Protein AF-T0MY24-F1 (afdb_monomer_lite)

Secondary structure (DSSP, 8-state):
-HHHHHHHHHHHHHHHS------S---HHHHHHHHHHHHHHH-TTTEEEEEE-TTS-EEEEETTS-EEEE-

Structure (mmCIF, N/CA/C/O backbone):
data_AF-T0MY24-F1
#
_entry.id   AF-T0MY24-F1
#
loop_
_atom_site.group_PDB
_atom_site.id
_atom_site.type_symbol
_atom_site.label_atom_id
_atom_site.label_alt_id
_atom_site.label_comp_id
_atom_site.label_asym_id
_atom_site.label_entity_id
_atom_site.label_seq_id
_atom_site.pdbx_PDB_ins_code
_atom_site.Cartn_x
_atom_site.Cartn_y
_atom_site.Cartn_z
_atom_site.occupancy
_atom_site.B_iso_or_equiv
_atom_site.auth_seq_id
_atom_site.auth_comp_id
_atom_site.auth_asym_id
_atom_site.auth_atom_id
_atom_site.pdbx_PDB_model_num
ATOM 1 N N . MET A 1 1 ? 5.735 -0.948 38.889 1.00 61.78 1 MET A N 1
ATOM 2 C CA . MET A 1 1 ? 6.778 -1.432 37.952 1.00 61.78 1 MET A CA 1
ATOM 3 C C . MET A 1 1 ? 6.264 -1.791 36.544 1.00 61.78 1 MET A C 1
ATOM 5 O O . MET A 1 1 ? 6.992 -2.406 35.786 1.00 61.78 1 MET A O 1
ATOM 9 N N . LYS A 1 2 ? 5.047 -1.385 36.135 1.00 64.25 2 LYS A N 1
ATOM 10 C CA . LYS A 1 2 ? 4.505 -1.700 34.792 1.00 64.25 2 LYS A CA 1
ATOM 11 C C . LYS A 1 2 ? 4.991 -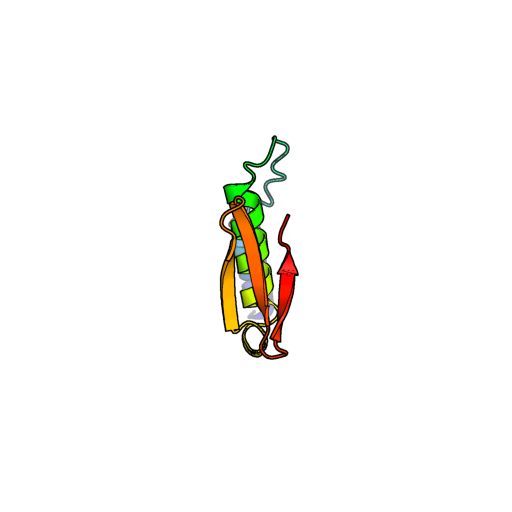0.736 33.695 1.00 64.25 2 LYS A C 1
ATOM 13 O O . LYS A 1 2 ? 5.151 -1.135 32.554 1.00 64.25 2 LYS A O 1
ATOM 18 N N . LYS A 1 3 ? 5.286 0.518 34.065 1.00 74.00 3 LYS A N 1
ATOM 19 C CA . LYS A 1 3 ? 5.757 1.565 33.141 1.00 74.00 3 LYS A CA 1
ATOM 20 C C . LYS A 1 3 ? 7.147 1.254 32.567 1.00 74.00 3 LYS A C 1
ATOM 22 O O . LYS A 1 3 ? 7.339 1.405 31.373 1.00 74.00 3 LYS A O 1
ATOM 27 N N . LEU A 1 4 ? 8.067 0.733 33.387 1.00 81.31 4 LEU A N 1
ATOM 28 C CA . LEU A 1 4 ? 9.412 0.321 32.949 1.00 81.31 4 LEU A CA 1
ATOM 29 C C . LEU A 1 4 ? 9.362 -0.826 31.926 1.00 81.31 4 LEU A C 1
ATOM 31 O O . LEU A 1 4 ? 10.108 -0.817 30.957 1.00 81.31 4 LEU A O 1
ATOM 35 N N . LEU A 1 5 ? 8.430 -1.763 32.117 1.00 83.81 5 LEU A N 1
ATOM 36 C CA . LEU A 1 5 ? 8.225 -2.917 31.237 1.00 83.81 5 LEU A CA 1
ATOM 37 C C . LEU A 1 5 ? 7.666 -2.501 29.861 1.00 83.81 5 LEU A C 1
ATOM 39 O O . LEU A 1 5 ? 7.982 -3.106 28.844 1.00 83.81 5 LEU A O 1
ATOM 43 N N . ILE A 1 6 ? 6.871 -1.428 29.813 1.00 85.44 6 ILE A N 1
ATOM 44 C CA . ILE A 1 6 ? 6.354 -0.869 28.556 1.00 85.44 6 ILE A CA 1
ATOM 45 C C . ILE A 1 6 ? 7.475 -0.190 27.756 1.00 85.44 6 ILE A C 1
ATOM 47 O O . ILE A 1 6 ? 7.551 -0.387 26.547 1.00 85.44 6 ILE A O 1
ATOM 51 N N . PHE A 1 7 ? 8.378 0.546 28.417 1.00 86.38 7 PHE A N 1
ATOM 52 C CA . PHE A 1 7 ? 9.511 1.195 27.744 1.00 86.38 7 PHE A CA 1
ATOM 53 C C . PHE A 1 7 ? 10.517 0.191 27.168 1.00 86.38 7 PHE A C 1
ATOM 55 O O . PHE A 1 7 ? 11.049 0.401 26.078 1.00 86.38 7 PHE A O 1
ATOM 62 N N . THR A 1 8 ? 10.762 -0.922 27.864 1.00 84.81 8 THR A N 1
ATOM 63 C CA . THR A 1 8 ? 11.643 -1.982 27.353 1.00 84.81 8 THR A CA 1
ATOM 64 C C . THR A 1 8 ? 11.006 -2.722 26.178 1.00 84.81 8 THR A C 1
ATOM 66 O O . THR A 1 8 ? 11.697 -3.036 25.213 1.00 84.81 8 THR A O 1
ATOM 69 N N . LEU A 1 9 ? 9.685 -2.935 26.206 1.00 85.19 9 LEU A N 1
ATOM 70 C CA . LEU A 1 9 ? 8.944 -3.533 25.095 1.00 85.19 9 LEU A CA 1
ATOM 71 C C . LEU A 1 9 ? 8.917 -2.623 23.856 1.00 85.19 9 LEU A C 1
ATOM 73 O O . LEU A 1 9 ? 9.117 -3.104 22.743 1.00 85.19 9 LEU A O 1
ATOM 77 N N . SER A 1 10 ? 8.731 -1.311 24.033 1.00 83.50 10 SER A N 1
ATOM 78 C CA . SER A 1 10 ? 8.780 -0.359 22.917 1.00 83.50 10 SER A CA 1
ATOM 79 C C . SER A 1 10 ? 10.177 -0.251 22.307 1.00 83.50 10 SER A C 1
ATOM 81 O O . SER A 1 10 ? 10.308 -0.165 21.090 1.00 83.50 10 SER A O 1
ATOM 83 N N . TYR A 1 11 ? 11.225 -0.298 23.135 1.00 82.69 11 TYR A N 1
ATOM 84 C CA . TYR A 1 11 ? 12.611 -0.290 22.664 1.00 82.69 11 TYR A CA 1
ATOM 85 C C . TYR A 1 11 ? 12.941 -1.549 21.851 1.00 82.69 11 TYR A C 1
ATOM 87 O O . TYR A 1 11 ? 13.571 -1.460 20.800 1.00 82.69 11 TYR A O 1
ATOM 95 N N . LEU A 1 12 ? 12.447 -2.712 22.294 1.00 81.88 12 LEU A N 1
ATOM 96 C CA . LEU A 1 12 ? 12.596 -3.972 21.570 1.00 81.88 12 LEU A CA 1
ATOM 97 C C . LEU A 1 12 ? 11.894 -3.926 20.206 1.00 81.88 12 LEU A C 1
ATOM 99 O O . LEU A 1 12 ? 12.478 -4.345 19.215 1.00 81.88 12 LEU A O 1
ATOM 103 N N . LEU A 1 13 ? 10.680 -3.368 20.134 1.00 77.81 13 LEU A N 1
ATOM 104 C CA . LEU A 1 13 ? 9.953 -3.203 18.871 1.00 77.81 13 LEU A CA 1
ATOM 105 C C . LEU A 1 13 ? 10.730 -2.322 17.886 1.00 77.81 13 LEU A C 1
ATOM 107 O O . LEU A 1 13 ? 10.951 -2.740 16.754 1.00 77.81 13 LEU A O 1
ATOM 111 N N . CYS A 1 14 ? 11.215 -1.155 18.318 1.00 73.94 14 CYS A N 1
ATOM 112 C CA . CYS A 1 14 ? 12.008 -0.267 17.462 1.00 73.94 14 CYS A CA 1
ATOM 113 C C . CYS A 1 14 ? 13.328 -0.897 16.982 1.00 73.94 14 CYS A C 1
ATOM 115 O O . CYS A 1 14 ? 13.772 -0.588 15.883 1.00 73.94 14 CYS A O 1
ATOM 117 N N . ALA A 1 15 ? 13.944 -1.792 17.763 1.00 74.81 15 ALA A N 1
ATOM 118 C CA . ALA A 1 15 ? 15.180 -2.477 17.374 1.00 74.81 15 ALA A CA 1
ATOM 119 C C . ALA A 1 15 ? 14.971 -3.560 16.295 1.00 74.81 15 ALA A C 1
ATOM 121 O O . ALA A 1 15 ? 15.905 -3.872 15.557 1.00 74.81 15 ALA A O 1
ATOM 122 N N . ILE A 1 16 ? 13.763 -4.132 16.191 1.00 71.19 16 ILE A N 1
ATOM 123 C CA . ILE A 1 16 ? 13.429 -5.176 15.202 1.00 71.19 16 ILE A CA 1
ATOM 124 C C . ILE A 1 16 ? 13.060 -4.569 13.840 1.00 71.19 16 ILE A C 1
ATOM 126 O O . ILE A 1 16 ? 13.153 -5.25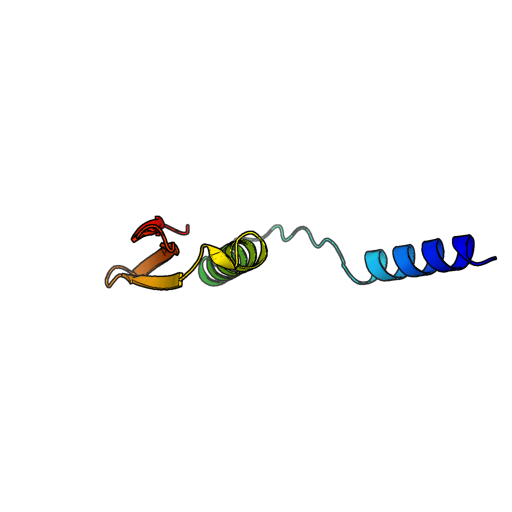5 12.824 1.00 71.19 16 ILE A O 1
ATOM 130 N N . PHE A 1 17 ? 12.677 -3.290 13.793 1.00 68.69 17 PHE A N 1
ATOM 131 C CA . PHE A 1 17 ? 12.464 -2.555 12.548 1.00 68.69 17 PHE A CA 1
ATOM 132 C C . PHE A 1 17 ? 13.725 -1.752 12.207 1.00 68.69 17 PHE A C 1
ATOM 134 O O . PHE A 1 17 ? 13.787 -0.565 12.534 1.00 68.69 17 PHE A O 1
ATOM 141 N N . PRO A 1 18 ? 14.751 -2.339 11.555 1.00 61.69 18 PRO A N 1
ATOM 142 C CA . PRO A 1 18 ? 15.827 -1.528 11.025 1.00 61.69 18 PRO A CA 1
ATOM 143 C C . PRO A 1 18 ? 15.198 -0.583 10.002 1.00 61.69 18 PRO A C 1
ATOM 145 O O . PRO A 1 18 ? 14.694 -1.021 8.96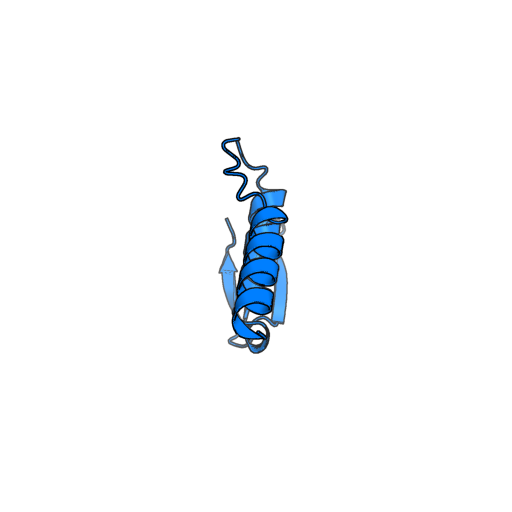4 1.00 61.69 18 PRO A O 1
ATOM 148 N N . CYS A 1 19 ? 15.200 0.715 10.312 1.00 54.91 19 CYS A N 1
ATOM 149 C CA . CYS A 1 19 ? 14.856 1.758 9.358 1.00 54.91 19 CYS A CA 1
ATOM 150 C C . CYS A 1 19 ? 15.992 1.797 8.332 1.00 54.91 19 CYS A C 1
ATOM 152 O O . CYS A 1 19 ? 16.949 2.556 8.448 1.00 54.91 19 CYS A O 1
ATOM 154 N N . ARG A 1 20 ? 15.967 0.844 7.400 1.00 59.25 20 ARG A N 1
ATOM 155 C CA . ARG A 1 20 ? 16.956 0.743 6.343 1.00 59.25 20 ARG A CA 1
ATOM 156 C C . ARG A 1 20 ? 16.583 1.798 5.318 1.00 59.25 20 ARG A C 1
ATOM 158 O O . ARG A 1 20 ? 15.643 1.611 4.553 1.00 59.25 20 ARG A O 1
ATOM 165 N N . GLU A 1 21 ? 17.312 2.903 5.313 1.00 56.69 21 GLU A N 1
ATOM 166 C CA . GLU A 1 21 ? 17.322 3.818 4.180 1.00 56.69 21 GLU A CA 1
ATOM 167 C C . GLU A 1 21 ? 17.910 3.065 2.978 1.00 56.69 21 GLU A C 1
ATOM 169 O O . GLU A 1 21 ? 19.111 2.812 2.876 1.00 56.69 21 GLU A O 1
ATOM 174 N N . VAL A 1 22 ? 17.025 2.576 2.105 1.00 56.66 22 VAL A N 1
ATOM 175 C CA . VAL A 1 22 ? 17.418 1.895 0.872 1.00 56.66 22 VAL A CA 1
ATOM 176 C C . VAL A 1 22 ? 17.855 2.972 -0.113 1.00 56.66 22 VAL A C 1
ATOM 178 O O . VAL A 1 22 ? 17.067 3.481 -0.899 1.00 56.66 22 VAL A O 1
ATOM 181 N N . VAL A 1 23 ? 19.132 3.341 -0.057 1.00 64.19 23 VAL A N 1
ATOM 182 C CA . VAL A 1 23 ? 19.763 4.152 -1.101 1.00 64.19 23 VAL A CA 1
ATOM 183 C C . VAL A 1 23 ? 20.158 3.210 -2.239 1.00 64.19 23 VAL A C 1
ATOM 185 O O . VAL A 1 23 ? 21.274 2.700 -2.279 1.00 64.19 23 VAL A O 1
ATOM 188 N N . ALA A 1 24 ? 19.218 2.900 -3.130 1.00 54.53 24 ALA A N 1
ATOM 189 C CA . ALA A 1 24 ? 19.480 2.193 -4.384 1.00 54.53 24 ALA A CA 1
ATOM 190 C C . ALA A 1 24 ? 18.309 2.400 -5.348 1.00 54.53 24 ALA A C 1
ATOM 192 O O . ALA A 1 24 ? 17.178 2.503 -4.891 1.00 54.53 24 ALA A O 1
ATOM 193 N N . LEU A 1 25 ? 18.600 2.441 -6.654 1.00 60.66 25 LEU A N 1
ATOM 194 C CA . LEU A 1 25 ? 17.650 2.450 -7.776 1.00 60.66 25 LEU A CA 1
ATOM 195 C C . LEU A 1 25 ? 16.491 1.469 -7.509 1.00 60.66 25 LEU A C 1
ATOM 197 O O . LEU A 1 25 ? 16.624 0.276 -7.781 1.00 60.66 25 LEU A O 1
ATOM 201 N N . GLU A 1 26 ? 15.399 1.940 -6.898 1.00 63.84 26 GLU A N 1
ATOM 202 C CA . GLU A 1 26 ? 14.309 1.057 -6.492 1.00 63.84 26 GLU A CA 1
ATOM 203 C C . GLU A 1 26 ? 13.635 0.526 -7.769 1.00 63.84 26 GLU A C 1
ATOM 205 O O . GLU A 1 26 ? 13.207 1.298 -8.629 1.00 63.84 26 GLU A O 1
ATOM 210 N N . ASP A 1 27 ? 13.580 -0.802 -7.919 1.00 81.38 27 ASP A N 1
ATOM 211 C CA . ASP A 1 27 ? 12.829 -1.461 -8.992 1.00 81.38 27 ASP A CA 1
ATOM 212 C C . ASP A 1 27 ? 11.391 -0.925 -8.971 1.00 81.38 27 ASP A C 1
ATOM 214 O O . ASP A 1 27 ? 10.721 -1.020 -7.938 1.00 81.38 27 ASP A O 1
ATOM 218 N N . TYR A 1 28 ? 10.923 -0.378 -10.099 1.00 82.19 28 TYR A N 1
ATOM 219 C CA . TYR A 1 28 ? 9.568 0.158 -10.267 1.00 82.19 28 TYR A CA 1
ATOM 220 C C . TYR A 1 28 ? 8.509 -0.789 -9.690 1.00 82.19 28 TYR A C 1
ATOM 222 O O . TYR A 1 28 ? 7.597 -0.361 -8.986 1.00 82.19 28 TYR A O 1
ATOM 230 N N . ASN A 1 29 ? 8.667 -2.102 -9.892 1.00 84.75 29 ASN A N 1
ATOM 231 C CA . ASN A 1 29 ? 7.729 -3.089 -9.361 1.00 84.75 29 ASN A CA 1
ATOM 232 C C . ASN A 1 29 ? 7.692 -3.124 -7.831 1.00 84.75 29 ASN A C 1
ATOM 234 O O . ASN A 1 29 ? 6.647 -3.414 -7.248 1.00 84.75 29 ASN A O 1
ATOM 238 N N . THR A 1 30 ? 8.826 -2.879 -7.182 1.00 86.62 30 THR A N 1
ATOM 239 C CA . THR A 1 30 ? 8.938 -2.864 -5.723 1.00 86.62 30 THR A CA 1
ATOM 240 C C . THR A 1 30 ? 8.323 -1.591 -5.151 1.00 86.62 30 THR A C 1
ATOM 242 O O . THR A 1 30 ? 7.517 -1.685 -4.223 1.00 86.62 30 THR A O 1
ATOM 245 N N . VAL A 1 31 ? 8.627 -0.427 -5.738 1.00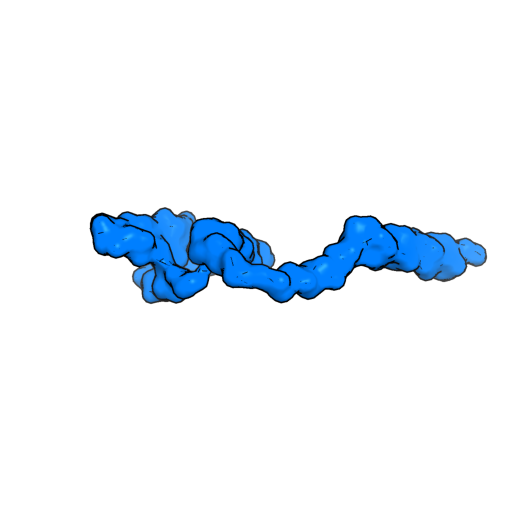 86.62 31 VAL A N 1
ATOM 246 C CA . VAL A 1 31 ? 8.056 0.869 -5.320 1.00 86.62 31 VAL A CA 1
ATOM 247 C C . VAL A 1 31 ? 6.545 0.869 -5.478 1.00 86.62 31 VAL A C 1
ATOM 249 O O . VAL A 1 31 ? 5.822 1.081 -4.509 1.00 86.62 31 VAL A O 1
ATOM 252 N N . MET A 1 32 ? 6.063 0.496 -6.663 1.00 87.25 32 MET A N 1
ATOM 253 C CA . MET A 1 32 ? 4.640 0.437 -6.974 1.00 87.25 32 MET A CA 1
ATOM 254 C C . MET A 1 32 ? 3.880 -0.470 -5.999 1.00 87.25 32 MET A C 1
ATOM 256 O O . MET A 1 32 ? 2.816 -0.105 -5.505 1.00 87.25 32 MET A O 1
ATOM 260 N N . LYS A 1 33 ? 4.419 -1.655 -5.677 1.00 88.06 33 LYS A N 1
ATOM 261 C CA . LYS A 1 33 ? 3.794 -2.561 -4.696 1.00 88.06 33 LYS A CA 1
ATOM 262 C C . LYS A 1 33 ? 3.760 -1.959 -3.292 1.00 88.06 33 LYS A C 1
ATOM 264 O O . LYS A 1 33 ? 2.762 -2.139 -2.594 1.00 88.06 33 LYS A O 1
ATOM 269 N N . ARG A 1 34 ? 4.821 -1.261 -2.875 1.00 88.25 34 ARG A N 1
ATOM 270 C CA . ARG A 1 34 ? 4.881 -0.582 -1.573 1.00 88.25 34 ARG A CA 1
ATOM 271 C C . ARG A 1 34 ? 3.847 0.540 -1.488 1.00 88.25 34 ARG A C 1
ATOM 273 O O . ARG A 1 34 ? 3.146 0.633 -0.484 1.00 88.25 34 ARG A O 1
ATOM 280 N N . ASP A 1 35 ? 3.712 1.329 -2.546 1.00 87.88 35 ASP A N 1
ATOM 281 C CA . ASP A 1 35 ? 2.775 2.451 -2.612 1.00 87.88 35 ASP A CA 1
ATOM 282 C C . ASP A 1 35 ? 1.318 1.982 -2.671 1.00 87.88 35 ASP A C 1
ATOM 284 O O . ASP A 1 35 ? 0.457 2.538 -1.994 1.00 87.88 35 ASP A O 1
ATOM 288 N N . ILE A 1 36 ? 1.032 0.895 -3.396 1.00 90.06 36 ILE A N 1
ATOM 289 C CA . ILE A 1 36 ? -0.282 0.240 -3.343 1.00 90.06 36 ILE A CA 1
ATOM 290 C C . ILE A 1 36 ? -0.592 -0.181 -1.905 1.00 90.06 36 ILE A C 1
ATOM 292 O O . ILE A 1 36 ? -1.650 0.157 -1.375 1.00 90.06 36 ILE A O 1
ATOM 296 N N . LEU A 1 37 ? 0.327 -0.909 -1.265 1.00 90.69 37 LEU A N 1
ATOM 297 C CA . LEU A 1 37 ? 0.122 -1.417 0.088 1.00 90.69 37 LEU A CA 1
ATOM 298 C C . LEU A 1 37 ? -0.109 -0.282 1.093 1.00 90.69 37 LEU A C 1
ATOM 300 O O . LEU A 1 37 ? -1.013 -0.382 1.922 1.00 90.69 37 LEU A O 1
ATOM 304 N N . SER A 1 38 ? 0.665 0.801 1.009 1.00 90.50 38 SER A N 1
ATOM 305 C CA . SER A 1 38 ? 0.497 1.958 1.891 1.00 90.50 38 SER A CA 1
ATOM 306 C C . SER A 1 38 ? -0.878 2.608 1.711 1.00 90.50 38 SER A C 1
ATOM 308 O O . SER A 1 38 ? -1.517 2.960 2.703 1.00 90.50 38 SER A O 1
ATOM 310 N N . LEU A 1 39 ? -1.391 2.671 0.478 1.00 88.12 39 LEU A N 1
ATOM 311 C CA . LEU A 1 39 ? -2.727 3.189 0.195 1.00 88.12 39 LEU A CA 1
ATOM 312 C C . LEU A 1 39 ? -3.835 2.302 0.780 1.00 88.12 39 LEU A C 1
ATOM 314 O O . LEU A 1 39 ? -4.785 2.818 1.369 1.00 88.12 39 LEU A O 1
ATOM 318 N N . PHE A 1 40 ? -3.705 0.978 0.648 1.00 89.50 40 PHE A N 1
ATOM 319 C CA . PHE A 1 40 ? -4.646 0.019 1.237 1.00 89.50 40 PHE A CA 1
ATOM 320 C C . PHE A 1 40 ? -4.648 0.078 2.769 1.00 89.50 40 PHE A C 1
ATOM 322 O O . PHE A 1 40 ? -5.698 -0.107 3.375 1.00 89.50 40 PHE A O 1
ATOM 329 N N . LEU A 1 41 ? -3.504 0.353 3.401 1.00 89.12 41 LEU A N 1
ATOM 330 C CA . LEU A 1 41 ? -3.414 0.506 4.856 1.00 89.12 41 LEU A CA 1
ATOM 331 C C . LEU A 1 41 ? -3.983 1.843 5.340 1.00 89.12 41 LEU A C 1
ATOM 333 O O . LEU A 1 41 ? -4.665 1.881 6.362 1.00 89.12 41 LEU A O 1
ATOM 337 N N . ALA A 1 42 ? -3.712 2.932 4.621 1.00 90.12 42 ALA A N 1
ATOM 338 C CA . ALA A 1 42 ? -4.180 4.262 4.995 1.00 90.12 42 ALA A CA 1
ATOM 339 C C . ALA A 1 42 ? -5.685 4.448 4.738 1.00 90.12 42 ALA A C 1
ATOM 341 O O . ALA A 1 42 ? -6.366 5.106 5.523 1.00 90.12 42 ALA A O 1
ATOM 342 N N . TYR A 1 43 ? -6.211 3.862 3.655 1.00 90.06 43 TYR A N 1
ATOM 343 C CA . TYR A 1 43 ? -7.591 4.063 3.203 1.00 90.06 43 TYR A CA 1
ATOM 344 C C . TYR A 1 43 ? -8.275 2.760 2.744 1.00 90.06 43 TYR A C 1
ATOM 346 O O . TYR A 1 43 ? -8.809 2.707 1.629 1.00 90.06 43 TYR A O 1
ATOM 354 N N . PRO A 1 44 ? -8.326 1.711 3.586 1.00 86.81 44 PRO A N 1
ATOM 355 C CA . PRO A 1 44 ? -8.847 0.394 3.204 1.00 86.81 44 PRO A CA 1
ATOM 356 C C . PRO A 1 44 ? -10.289 0.448 2.695 1.00 86.81 44 PRO A C 1
ATOM 358 O O . PRO A 1 44 ? -10.661 -0.271 1.774 1.00 86.81 44 PRO A O 1
ATOM 361 N N . GLU A 1 45 ? -11.109 1.340 3.250 1.00 90.38 45 GLU A N 1
ATOM 362 C CA . GLU A 1 45 ? -12.506 1.472 2.848 1.00 90.38 45 GLU A CA 1
ATOM 363 C C . GLU A 1 45 ? -12.713 2.291 1.576 1.00 90.38 45 GLU A C 1
ATOM 365 O O . GLU A 1 45 ? -13.825 2.309 1.058 1.00 90.38 45 GLU A O 1
ATOM 370 N N . HIS A 1 46 ? -11.695 2.974 1.058 1.00 87.94 46 HIS A N 1
ATOM 371 C CA . HIS A 1 46 ? -11.830 3.807 -0.137 1.00 87.94 46 HIS A CA 1
ATOM 372 C C . HIS A 1 46 ? -11.252 3.152 -1.383 1.00 87.94 46 HIS A C 1
ATOM 374 O O . HIS A 1 46 ? -11.580 3.594 -2.483 1.00 87.94 46 HIS A O 1
ATOM 380 N N . VAL A 1 47 ? -10.429 2.116 -1.230 1.00 88.94 47 VAL A N 1
ATOM 381 C CA . VAL A 1 47 ? -9.824 1.387 -2.341 1.00 88.94 47 VAL A CA 1
ATOM 382 C C . VAL A 1 47 ? -10.688 0.181 -2.700 1.00 88.94 47 VAL A C 1
ATOM 384 O O . VAL A 1 47 ? -10.989 -0.658 -1.857 1.00 88.94 47 VAL A O 1
ATOM 387 N N . THR A 1 48 ? -11.087 0.092 -3.965 1.00 88.44 48 THR A N 1
ATOM 388 C CA . THR A 1 48 ? -11.877 -1.029 -4.496 1.00 88.44 48 THR A CA 1
ATOM 389 C C . THR A 1 48 ? -10.983 -2.081 -5.146 1.00 88.44 48 THR A C 1
ATOM 391 O O . THR A 1 48 ? -11.293 -3.268 -5.106 1.00 88.44 48 THR A O 1
ATOM 394 N N . GLY A 1 49 ? -9.869 -1.665 -5.754 1.00 87.88 49 GLY A N 1
ATOM 395 C CA . GLY A 1 49 ? -8.958 -2.576 -6.437 1.00 87.88 49 GLY A CA 1
ATOM 396 C C . GLY A 1 49 ? -7.843 -1.862 -7.190 1.00 87.88 49 GLY A C 1
AT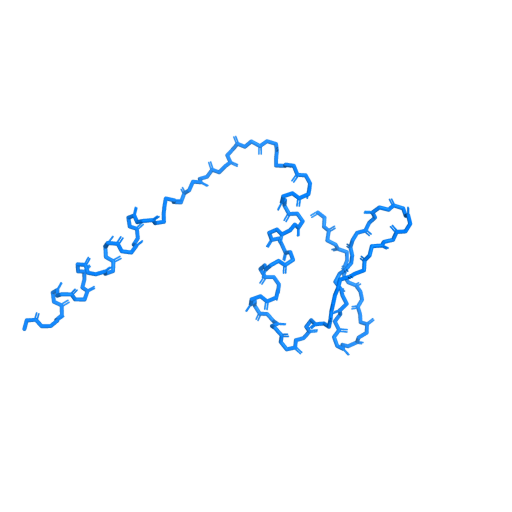OM 397 O O . GLY A 1 49 ? -7.658 -0.651 -7.061 1.00 87.88 49 GLY A O 1
ATOM 398 N N . VAL A 1 50 ? -7.104 -2.631 -7.986 1.00 89.75 50 VAL A N 1
ATOM 399 C CA . VAL A 1 50 ? -5.996 -2.151 -8.816 1.00 89.75 50 VAL A CA 1
ATOM 400 C C . VAL A 1 50 ? -6.193 -2.666 -10.240 1.00 89.75 50 VAL A C 1
ATOM 402 O O . VAL A 1 50 ? -6.495 -3.840 -10.436 1.00 89.75 50 VAL A O 1
ATOM 405 N N . GLU A 1 51 ? -6.014 -1.797 -11.229 1.00 89.94 51 GLU A N 1
ATOM 406 C CA . GLU A 1 51 ? -6.082 -2.122 -12.654 1.00 89.94 51 GLU A CA 1
ATOM 407 C C . GLU A 1 51 ? -4.733 -1.876 -13.322 1.00 89.94 51 GLU A C 1
ATOM 409 O O . GLU A 1 51 ? -4.038 -0.907 -13.018 1.00 89.94 51 GLU A O 1
ATOM 414 N N . LYS A 1 52 ? -4.383 -2.731 -14.283 1.00 87.38 52 LYS A N 1
ATOM 415 C CA . LYS A 1 52 ? -3.213 -2.549 -15.138 1.00 87.38 52 LYS A CA 1
ATOM 416 C C . LYS A 1 52 ? -3.677 -2.258 -16.561 1.00 87.38 52 LYS A C 1
ATOM 418 O O . LYS A 1 52 ? -4.448 -3.026 -17.128 1.00 87.38 52 LYS A O 1
ATOM 423 N N . SER A 1 53 ? -3.206 -1.153 -17.127 1.00 87.06 53 SER A N 1
ATOM 424 C CA . SER A 1 53 ? -3.423 -0.810 -18.531 1.00 87.06 53 SER A CA 1
ATOM 425 C C . SER A 1 53 ? -2.591 -1.708 -19.448 1.00 87.06 53 SER A C 1
ATOM 427 O O . SER A 1 53 ? -1.531 -2.208 -19.061 1.00 87.06 53 SER A O 1
ATOM 429 N N . ALA A 1 54 ? -3.047 -1.863 -20.692 1.00 83.12 54 ALA A N 1
ATOM 430 C CA . ALA A 1 54 ? -2.313 -2.546 -21.756 1.00 83.12 54 ALA A CA 1
ATOM 431 C C . ALA A 1 54 ? -0.930 -1.918 -22.021 1.00 83.12 54 ALA A C 1
ATOM 433 O O . ALA A 1 54 ? -0.002 -2.615 -22.416 1.00 83.12 54 ALA A O 1
ATOM 434 N N . GLU A 1 55 ? -0.773 -0.625 -21.731 1.00 81.94 55 GLU A N 1
ATOM 435 C CA . GLU A 1 55 ? 0.483 0.127 -21.866 1.00 81.94 55 GLU A CA 1
ATOM 436 C C . GLU A 1 55 ? 1.451 -0.089 -20.687 1.00 81.94 55 GLU A C 1
ATOM 438 O O . GLU A 1 55 ? 2.544 0.466 -20.664 1.00 81.94 55 GLU A O 1
ATOM 443 N N . GLY A 1 56 ? 1.059 -0.886 -19.687 1.00 80.56 56 GLY A N 1
ATOM 444 C CA . GLY A 1 56 ? 1.889 -1.218 -18.529 1.00 80.56 56 GLY A CA 1
ATOM 445 C C . GLY A 1 56 ? 1.671 -0.336 -17.298 1.00 80.56 56 GLY A C 1
ATOM 446 O O . GLY A 1 56 ? 2.132 -0.712 -16.223 1.00 80.56 56 GLY A O 1
ATOM 447 N N . ASN A 1 57 ? 0.920 0.763 -17.418 1.00 84.12 57 ASN A N 1
ATOM 448 C CA . ASN A 1 57 ? 0.580 1.648 -16.298 1.00 84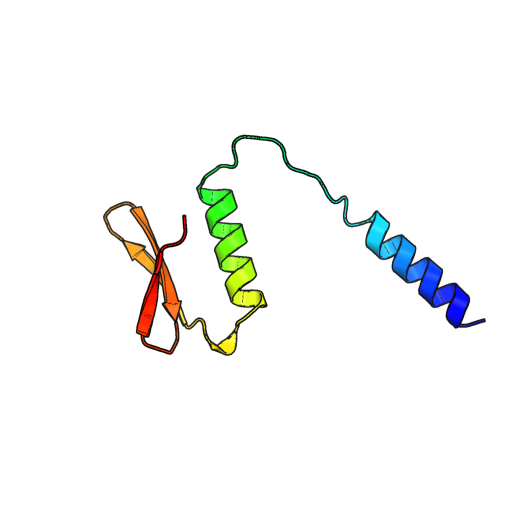.12 57 ASN A CA 1
ATOM 449 C C . ASN A 1 57 ? -0.354 0.965 -15.287 1.00 84.12 57 ASN A C 1
ATOM 451 O O . ASN A 1 57 ? -1.280 0.252 -15.682 1.00 84.12 57 ASN A O 1
ATOM 455 N N . VAL A 1 58 ? -0.156 1.226 -13.994 1.00 86.50 58 VAL A N 1
ATOM 456 C CA . VAL A 1 58 ? -0.974 0.667 -12.908 1.00 86.50 58 VAL A CA 1
ATOM 457 C C . VAL A 1 58 ? -1.759 1.768 -12.198 1.00 86.50 58 VAL A C 1
ATOM 459 O O . VAL A 1 58 ? -1.227 2.830 -11.875 1.00 86.50 58 VAL A O 1
ATOM 462 N N . TYR A 1 59 ? -3.044 1.505 -11.965 1.00 88.94 59 TYR A N 1
ATOM 463 C CA . TYR A 1 59 ? -4.000 2.447 -11.396 1.00 88.94 59 TYR A CA 1
ATOM 464 C C . TYR A 1 59 ? -4.682 1.855 -10.170 1.00 88.94 59 TYR A C 1
ATOM 466 O O . TYR A 1 59 ? -5.148 0.717 -10.210 1.00 88.94 59 TYR A O 1
ATOM 474 N N . VAL A 1 60 ? -4.831 2.649 -9.110 1.00 88.56 60 VAL A N 1
ATOM 475 C CA . VAL A 1 60 ? -5.755 2.313 -8.018 1.00 88.56 60 VAL A CA 1
ATOM 476 C C . VAL A 1 60 ? -7.154 2.784 -8.382 1.00 88.56 60 VAL A C 1
ATOM 478 O O . VAL A 1 60 ? -7.344 3.942 -8.764 1.00 88.56 60 VAL A O 1
ATOM 481 N N . ILE A 1 61 ? -8.134 1.901 -8.217 1.00 89.75 61 ILE A N 1
ATOM 482 C CA . ILE A 1 61 ? -9.553 2.222 -8.329 1.00 89.75 61 ILE A CA 1
ATOM 483 C C . ILE A 1 61 ? -10.075 2.570 -6.943 1.00 89.75 61 ILE A C 1
ATOM 485 O O . ILE A 1 61 ? -10.062 1.739 -6.032 1.00 89.75 61 ILE A O 1
ATOM 489 N N . LEU A 1 62 ? -10.587 3.785 -6.798 1.00 87.44 62 LEU A N 1
ATOM 490 C CA . LEU A 1 62 ? -11.277 4.203 -5.585 1.00 87.44 62 LEU A CA 1
ATOM 491 C C . LEU A 1 62 ? -12.781 3.915 -5.681 1.00 87.44 62 LEU A C 1
ATOM 493 O O . LEU A 1 62 ? -13.350 3.888 -6.772 1.00 87.44 62 LEU A O 1
ATOM 497 N N . LYS A 1 63 ? -13.467 3.802 -4.538 1.00 84.06 63 LYS A N 1
ATOM 498 C CA . LYS A 1 63 ? -14.938 3.682 -4.470 1.00 84.06 63 LYS A CA 1
ATOM 499 C C . LYS A 1 63 ? -15.675 4.851 -5.129 1.00 84.06 63 LYS A C 1
ATOM 501 O O . LYS A 1 63 ? -16.811 4.695 -5.555 1.00 84.06 63 LYS A O 1
ATOM 506 N N . SER A 1 64 ? -15.026 6.009 -5.251 1.00 81.25 64 SER A N 1
ATOM 507 C CA . SER A 1 64 ? -15.555 7.170 -5.977 1.00 81.25 64 SER A CA 1
ATOM 508 C C . SER A 1 64 ? -15.510 7.023 -7.506 1.00 81.25 64 SER A C 1
ATOM 510 O O . SER A 1 64 ? -15.933 7.936 -8.209 1.00 81.25 64 SER A O 1
ATOM 512 N N . GLY A 1 65 ? -14.953 5.925 -8.031 1.00 75.81 65 GLY A N 1
ATOM 513 C CA . GLY A 1 65 ? -14.746 5.698 -9.464 1.00 75.81 65 GLY A CA 1
ATOM 514 C C . GLY A 1 65 ? -13.535 6.435 -10.046 1.00 75.81 65 GLY A C 1
ATOM 515 O O . GLY A 1 65 ? -13.216 6.261 -11.221 1.00 75.81 65 GLY A O 1
ATOM 516 N N . LYS A 1 66 ? -12.830 7.242 -9.241 1.00 80.44 66 LYS A N 1
ATOM 517 C CA . LYS A 1 66 ? -11.595 7.911 -9.664 1.00 80.44 66 LYS A CA 1
ATOM 518 C C . LYS A 1 66 ? -10.450 6.903 -9.762 1.00 80.44 66 LYS A C 1
ATOM 520 O O . LYS A 1 66 ? -10.282 6.061 -8.878 1.00 80.44 66 LYS A O 1
ATOM 525 N N . LYS A 1 67 ? -9.653 7.038 -10.824 1.00 80.00 67 LYS A N 1
ATOM 526 C CA . LYS A 1 67 ? -8.432 6.263 -11.058 1.00 80.00 67 LYS A CA 1
ATOM 527 C C . LYS A 1 67 ? -7.226 7.155 -10.805 1.00 80.00 67 LYS A C 1
ATOM 529 O O . LYS A 1 67 ? -7.095 8.191 -11.452 1.00 80.00 67 LYS A O 1
ATOM 534 N N . ASN A 1 68 ? -6.358 6.749 -9.886 1.00 78.88 68 ASN A N 1
ATOM 535 C CA . ASN A 1 68 ? -5.084 7.423 -9.651 1.00 78.88 68 ASN A CA 1
ATOM 536 C C . ASN A 1 68 ? -3.954 6.549 -10.184 1.00 78.88 68 ASN A C 1
ATOM 538 O O . ASN A 1 68 ? -3.896 5.361 -9.863 1.00 78.88 68 ASN A O 1
ATOM 542 N N . ILE A 1 69 ? -3.087 7.136 -11.008 1.00 77.00 69 ILE A N 1
ATOM 543 C CA . ILE A 1 69 ? -1.884 6.470 -11.508 1.00 77.00 69 ILE A CA 1
ATOM 544 C C . ILE A 1 69 ? -0.864 6.329 -10.376 1.00 77.00 69 ILE A C 1
ATOM 546 O O . ILE A 1 69 ? -0.673 7.261 -9.595 1.00 77.00 69 ILE A O 1
ATOM 550 N N . ILE A 1 70 ? -0.224 5.167 -10.299 1.00 77.00 70 ILE A N 1
ATOM 551 C CA . ILE A 1 70 ? 0.865 4.889 -9.361 1.00 77.00 70 ILE A CA 1
ATOM 552 C C . ILE A 1 70 ? 2.165 4.897 -10.162 1.00 77.00 70 ILE A C 1
ATOM 554 O O . ILE A 1 70 ? 2.254 4.241 -11.205 1.00 77.00 70 ILE A O 1
ATOM 558 N N . ARG A 1 71 ? 3.133 5.692 -9.705 1.00 65.94 71 ARG A N 1
ATOM 559 C CA . ARG A 1 71 ? 4.435 5.861 -10.354 1.00 65.94 71 ARG A CA 1
ATOM 560 C C . ARG A 1 71 ? 5.507 5.017 -9.681 1.00 65.94 71 ARG A C 1
ATOM 562 O O . ARG A 1 71 ? 5.294 4.624 -8.519 1.00 65.94 71 ARG A O 1
#

Radius of gyration: 18.09 Å; chains: 1; bounding box: 35×13×60 Å

Sequence (71 aa):
MKKLLIFTLSYLLCAIFPCREVVALEDYNTVMKRDILSLFLAYPEHVTGVEKSAEGNVYVILKSGKKNIIR

Foldseek 3Di:
DVVVVVVVVVVVVVVVDPPDPPPDDDDLVRQQVVVVVVCCVVCVPFFPDKDADPVGWIWTQTPVRDTDTGD

pLDDT: mean 80.29, std 10.31, range [54.53, 90.69]